Protein AF-A0A8I2YQI4-F1 (afdb_monomer)

Sequence (92 aa):
MHSKLRNELIELGPADPTCDQFSDGLPYLDAVVHETLRIHAPVREATRIADEDDVIPLSEPVRTKSGQLVENLSIAKGTVLSIPLLLSISQQ

Secondary structure (DSSP, 8-state):
-HHHHHHHHHHT-SSPPPHHHHHHS-HHHHHHHHHHHHHS-SS-EEEEE-SS-EEEEEEEEEE-TTS-EEEEEEE-TTPEEEEE-S------

Organism: NCBI:txid495285

Radius of gyration: 21.06 Å; Cα contacts (8 Å, |Δi|>4): 95; chains: 1; bounding box: 35×33×63 Å

Mean predicted aligned error: 8.35 Å

pLDDT: mean 85.73, std 12.8, range [34.94, 97.69]

Foldseek 3Di:
DVVVQVVQVCVVPDDDDDPVCCVPRRVPNVVVVVVCCQAPPVDFKDKDFAQAWDKDADPAWDQDPVRDTDGIDIDGGGDIDIGTSHPPPPPD

Structure (mmCIF, N/CA/C/O backbone):
data_AF-A0A8I2YQI4-F1
#
_entry.id   AF-A0A8I2YQI4-F1
#
loop_
_atom_site.group_PDB
_atom_site.id
_atom_site.type_symbol
_atom_site.label_atom_id
_atom_site.label_alt_id
_atom_site.label_comp_id
_atom_site.label_asym_id
_atom_site.label_entity_id
_atom_site.label_seq_id
_atom_site.pdbx_PDB_ins_code
_atom_site.Cartn_x
_atom_site.Cartn_y
_atom_site.Cartn_z
_atom_site.occupancy
_atom_site.B_iso_or_equiv
_atom_site.auth_seq_id
_atom_site.auth_comp_id
_atom_site.auth_asym_id
_atom_site.auth_atom_id
_atom_site.pdbx_PDB_model_num
ATOM 1 N N . MET A 1 1 ? 13.831 12.125 -15.628 1.00 62.34 1 MET A N 1
ATOM 2 C CA . MET A 1 1 ? 12.723 11.152 -15.765 1.00 62.34 1 MET A CA 1
ATOM 3 C C . MET A 1 1 ? 12.313 10.950 -17.219 1.00 62.34 1 MET A C 1
ATOM 5 O O . MET A 1 1 ? 12.554 9.872 -17.738 1.00 62.34 1 MET A O 1
ATOM 9 N N . HIS A 1 2 ? 11.787 11.968 -17.913 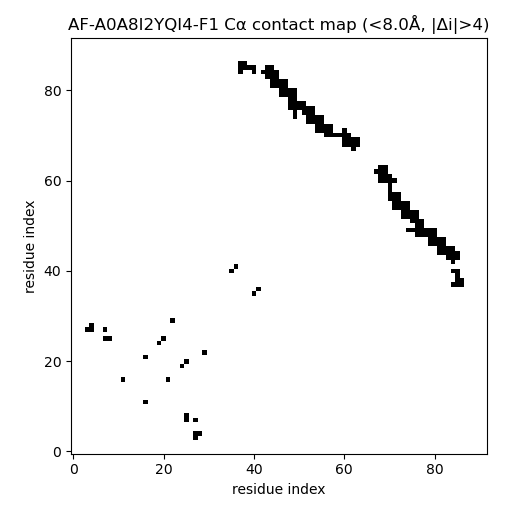1.00 74.38 2 HIS A N 1
ATOM 10 C CA . HIS A 1 2 ? 11.244 11.797 -19.274 1.00 74.38 2 HIS A CA 1
ATOM 11 C C . HIS A 1 2 ? 12.222 11.208 -20.304 1.00 74.38 2 HIS A C 1
ATOM 13 O O . HIS A 1 2 ? 11.803 10.415 -21.137 1.00 74.38 2 HIS A O 1
ATOM 19 N N . SER A 1 3 ? 13.512 11.554 -20.261 1.00 85.69 3 SER A N 1
ATOM 20 C CA . SER A 1 3 ? 14.488 11.013 -21.220 1.00 85.69 3 SER A CA 1
ATOM 21 C C . SER A 1 3 ? 14.691 9.502 -21.070 1.00 85.69 3 SER A C 1
ATOM 23 O O . SER A 1 3 ? 14.838 8.813 -22.066 1.00 85.69 3 SER A O 1
ATOM 25 N N . LYS A 1 4 ? 14.637 8.975 -19.839 1.00 87.12 4 LYS A N 1
ATOM 26 C CA . LYS A 1 4 ? 14.800 7.539 -19.578 1.00 87.12 4 LYS A CA 1
ATOM 27 C C . LYS A 1 4 ? 13.592 6.742 -20.079 1.00 87.12 4 LYS A C 1
ATOM 29 O O . LYS A 1 4 ? 13.781 5.750 -20.764 1.00 87.12 4 LYS A O 1
ATOM 34 N N . LEU A 1 5 ? 12.378 7.233 -19.809 1.00 85.44 5 LEU A N 1
ATOM 35 C CA . LEU A 1 5 ? 11.142 6.618 -20.306 1.00 85.44 5 LEU A CA 1
ATOM 36 C C . LEU A 1 5 ? 11.078 6.631 -21.835 1.00 85.44 5 LEU A C 1
ATOM 38 O O . LEU A 1 5 ? 10.711 5.643 -22.453 1.00 85.44 5 LEU A O 1
ATOM 42 N N . ARG A 1 6 ? 11.472 7.746 -22.459 1.00 86.12 6 ARG A N 1
ATOM 43 C CA . ARG A 1 6 ? 11.510 7.840 -23.923 1.00 86.12 6 ARG A CA 1
ATOM 44 C C . ARG A 1 6 ? 12.492 6.853 -24.539 1.00 86.12 6 ARG A C 1
ATOM 46 O O . ARG A 1 6 ? 12.149 6.250 -25.543 1.00 86.12 6 ARG A O 1
ATOM 53 N N . ASN A 1 7 ? 13.672 6.682 -23.948 1.00 87.69 7 ASN A N 1
ATOM 54 C CA . ASN A 1 7 ? 14.650 5.718 -24.448 1.00 87.69 7 ASN A CA 1
ATOM 55 C C . ASN A 1 7 ? 14.116 4.282 -24.358 1.00 87.69 7 ASN A C 1
ATOM 57 O O . ASN A 1 7 ? 14.182 3.565 -25.346 1.00 87.69 7 ASN A O 1
ATOM 61 N N . GLU A 1 8 ? 13.519 3.910 -23.223 1.00 86.75 8 GLU A N 1
ATOM 62 C CA . GLU A 1 8 ? 12.915 2.585 -23.025 1.00 86.75 8 GLU A CA 1
ATOM 63 C C . GLU A 1 8 ? 11.800 2.300 -24.050 1.00 86.75 8 GLU A C 1
ATOM 65 O O . GLU A 1 8 ? 11.736 1.218 -24.623 1.00 86.75 8 GLU A O 1
ATOM 70 N N . LEU A 1 9 ? 10.966 3.296 -24.370 1.00 84.94 9 LEU A N 1
ATOM 71 C CA . LEU A 1 9 ? 9.919 3.150 -25.389 1.00 84.94 9 LEU A CA 1
ATOM 72 C C . LEU A 1 9 ? 10.466 3.071 -26.823 1.00 84.94 9 LEU A C 1
ATOM 74 O O . LEU A 1 9 ? 9.858 2.426 -27.670 1.00 84.94 9 LEU A O 1
ATOM 78 N N . ILE A 1 10 ? 11.592 3.725 -27.117 1.00 86.50 10 ILE A N 1
ATOM 79 C CA . ILE A 1 10 ? 12.232 3.657 -28.441 1.00 86.50 10 ILE A CA 1
ATOM 80 C C . ILE A 1 10 ? 12.811 2.256 -28.694 1.00 86.50 10 ILE A C 1
ATOM 82 O O . ILE A 1 10 ? 12.802 1.791 -29.834 1.00 86.50 10 ILE A O 1
ATOM 86 N N . GLU A 1 11 ? 13.275 1.569 -27.647 1.00 84.06 11 GLU A N 1
ATOM 87 C CA . GLU A 1 11 ? 13.830 0.211 -27.740 1.00 84.06 11 GLU A CA 1
ATOM 88 C C . GLU A 1 11 ? 12.789 -0.854 -28.139 1.00 84.06 11 GLU A C 1
ATOM 90 O O . GLU A 1 11 ? 13.169 -1.873 -28.713 1.00 84.06 11 GLU A O 1
ATOM 95 N N . LEU A 1 12 ? 11.485 -0.601 -27.948 1.00 80.69 12 LEU A N 1
ATOM 96 C CA . LEU A 1 12 ? 10.401 -1.472 -28.446 1.00 80.69 12 LEU A CA 1
ATOM 97 C C . LEU A 1 12 ? 10.319 -1.525 -29.981 1.00 80.69 12 LEU A C 1
ATOM 99 O O . LEU A 1 12 ? 9.744 -2.460 -30.539 1.00 80.69 12 LEU A O 1
ATOM 103 N 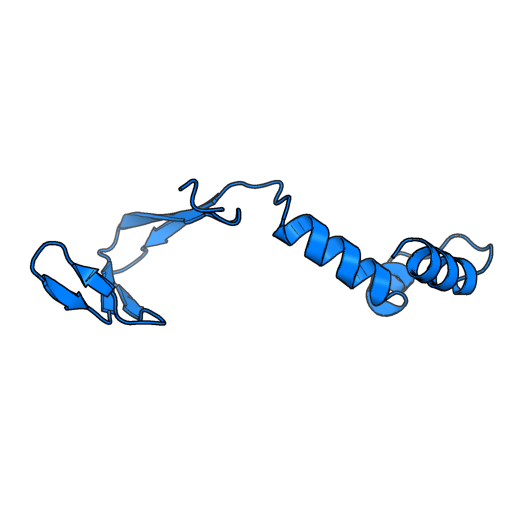N . GLY A 1 13 ? 10.902 -0.542 -30.672 1.00 78.50 13 GLY A N 1
ATOM 104 C CA . GLY A 1 13 ? 10.851 -0.430 -32.125 1.00 78.50 13 GLY A CA 1
ATOM 105 C C . GLY A 1 13 ? 9.545 0.180 -32.663 1.00 78.50 13 GLY A C 1
ATOM 106 O O . GLY A 1 13 ? 8.695 0.639 -31.906 1.00 78.50 13 GLY A O 1
ATOM 107 N N . PRO A 1 14 ? 9.394 0.247 -33.999 1.00 72.62 14 PRO A N 1
ATOM 108 C CA . PRO A 1 14 ? 8.295 0.957 -34.661 1.00 72.62 14 PRO A CA 1
ATOM 109 C C . PRO A 1 14 ? 7.015 0.124 -34.838 1.00 72.62 14 PRO A C 1
ATOM 111 O O . PRO A 1 14 ? 6.052 0.622 -35.416 1.00 72.62 14 PRO A O 1
ATOM 114 N N . ALA A 1 15 ? 7.022 -1.147 -34.435 1.00 77.94 15 ALA A N 1
ATOM 115 C CA . ALA A 1 15 ? 5.853 -2.013 -34.523 1.00 77.94 15 ALA A CA 1
ATOM 116 C C . ALA A 1 15 ? 4.898 -1.730 -33.359 1.00 77.94 15 ALA A C 1
ATOM 118 O O . ALA A 1 15 ? 5.348 -1.392 -32.266 1.00 77.94 15 ALA A O 1
ATOM 119 N N . ASP A 1 16 ? 3.596 -1.902 -33.587 1.00 79.62 16 ASP A N 1
ATOM 120 C CA . ASP A 1 16 ? 2.606 -1.743 -32.526 1.00 79.62 16 ASP A CA 1
ATOM 121 C C . ASP A 1 16 ? 2.867 -2.776 -31.415 1.00 79.62 16 ASP A C 1
ATOM 123 O O . ASP A 1 16 ? 2.836 -3.984 -31.680 1.00 79.62 16 ASP A O 1
ATOM 127 N N . PRO A 1 17 ? 3.151 -2.331 -30.179 1.00 77.94 17 PRO A N 1
ATOM 128 C CA . PRO A 1 17 ? 3.451 -3.235 -29.082 1.00 77.94 17 PRO A CA 1
ATOM 129 C C . PRO A 1 17 ? 2.216 -4.036 -28.660 1.00 77.94 17 PRO A C 1
ATOM 131 O O . PRO A 1 17 ? 1.088 -3.541 -28.615 1.00 77.94 17 PRO A O 1
ATOM 134 N N . THR A 1 18 ? 2.450 -5.296 -28.312 1.00 83.19 18 THR A N 1
ATOM 135 C CA . THR A 1 18 ? 1.439 -6.196 -27.741 1.00 83.19 18 THR A CA 1
ATOM 136 C C . THR A 1 18 ? 1.224 -5.911 -26.253 1.00 83.19 18 THR A C 1
ATOM 138 O O . THR A 1 18 ? 2.087 -5.336 -25.593 1.00 83.19 18 THR A O 1
ATOM 141 N N . CYS A 1 19 ? 0.083 -6.339 -25.700 1.00 77.50 19 CYS A N 1
ATOM 142 C CA . CYS A 1 19 ? -0.222 -6.167 -24.273 1.00 77.50 19 CYS A CA 1
ATOM 143 C C . CYS A 1 19 ? 0.878 -6.756 -23.373 1.00 77.50 19 CYS A C 1
ATOM 145 O O . CYS A 1 19 ? 1.317 -6.103 -22.431 1.00 77.50 19 CYS A O 1
ATOM 147 N N . ASP A 1 20 ? 1.381 -7.941 -23.717 1.00 78.69 20 ASP A N 1
ATOM 148 C CA . ASP A 1 20 ? 2.395 -8.648 -22.926 1.00 78.69 20 ASP A CA 1
ATOM 149 C C . ASP A 1 20 ? 3.737 -7.893 -22.900 1.00 78.69 20 ASP A C 1
ATOM 151 O O . ASP A 1 20 ? 4.431 -7.868 -21.885 1.00 78.69 20 ASP A O 1
ATOM 155 N N . GLN A 1 21 ? 4.082 -7.187 -23.984 1.00 77.25 21 GLN A N 1
ATOM 156 C CA . GLN A 1 21 ? 5.297 -6.365 -24.044 1.00 77.25 21 GLN A CA 1
ATOM 157 C C . GLN A 1 21 ? 5.242 -5.154 -23.106 1.00 77.25 21 GLN A C 1
ATOM 159 O O . GLN A 1 21 ? 6.289 -4.718 -22.627 1.00 77.25 21 GLN A O 1
ATOM 164 N N . PHE A 1 22 ? 4.050 -4.627 -22.809 1.00 74.44 22 PHE A N 1
ATOM 165 C CA . PHE A 1 22 ? 3.894 -3.572 -21.806 1.00 74.44 22 PHE A CA 1
ATOM 166 C C . PHE A 1 22 ? 4.036 -4.095 -20.378 1.00 74.44 22 PHE A C 1
ATOM 168 O O . PHE A 1 22 ? 4.532 -3.363 -19.524 1.00 74.44 22 PHE A O 1
ATOM 175 N N . SER A 1 23 ? 3.608 -5.334 -20.123 1.00 69.94 23 SER A N 1
ATOM 176 C CA . SER A 1 23 ? 3.662 -5.948 -18.794 1.00 69.94 23 SER A CA 1
ATOM 177 C C . SER A 1 23 ? 5.065 -6.426 -18.413 1.00 69.94 23 SER A C 1
ATOM 179 O O . SER A 1 23 ? 5.487 -6.183 -17.286 1.00 69.94 23 SER A O 1
ATOM 181 N N . ASP A 1 24 ? 5.810 -7.033 -19.343 1.00 71.12 24 ASP A N 1
ATOM 182 C CA . ASP A 1 24 ? 7.099 -7.674 -19.026 1.00 71.12 24 ASP A CA 1
ATOM 183 C C . ASP A 1 24 ? 8.330 -6.935 -19.590 1.00 71.12 24 ASP A C 1
ATOM 185 O O . ASP A 1 24 ? 9.459 -7.185 -19.163 1.00 71.12 24 ASP A O 1
ATOM 189 N N . GLY A 1 25 ? 8.147 -6.027 -20.557 1.00 75.94 25 GLY A N 1
ATOM 190 C CA . GLY A 1 25 ? 9.248 -5.422 -21.318 1.00 75.94 25 GLY A CA 1
ATOM 191 C C . GLY A 1 25 ? 9.724 -4.044 -20.849 1.00 75.94 25 GLY A C 1
ATOM 192 O O . GLY A 1 25 ? 10.760 -3.586 -21.325 1.00 75.94 25 GLY A O 1
ATOM 193 N N . LEU A 1 26 ? 8.987 -3.365 -19.958 1.00 86.50 26 LEU A N 1
ATOM 194 C CA . LEU A 1 26 ? 9.164 -1.926 -19.685 1.00 86.50 26 LEU A CA 1
ATOM 195 C C . LEU A 1 26 ? 9.166 -1.605 -18.179 1.00 86.50 26 LEU A C 1
ATOM 197 O O . LEU A 1 26 ? 8.223 -0.997 -17.661 1.00 86.50 26 LEU A O 1
ATOM 201 N N . PRO A 1 27 ? 10.220 -1.999 -17.444 1.00 87.94 27 PRO A N 1
ATOM 202 C CA . PRO A 1 27 ? 10.271 -1.845 -15.991 1.00 87.94 27 PRO A CA 1
ATOM 203 C C . PRO A 1 27 ? 10.219 -0.384 -15.52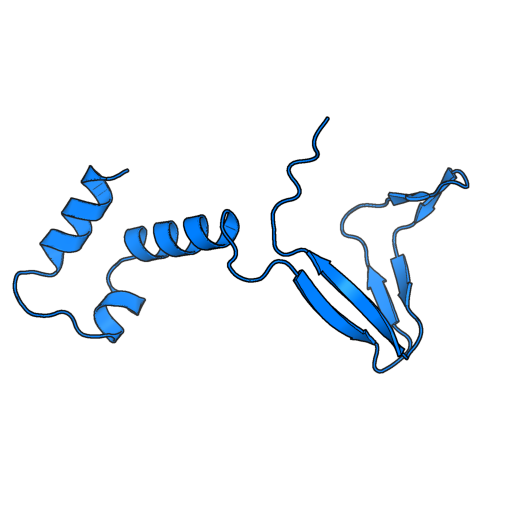3 1.00 87.94 27 PRO A C 1
ATOM 205 O O . PRO A 1 27 ? 9.741 -0.103 -14.422 1.00 87.94 27 PRO A O 1
ATOM 208 N N . TYR A 1 28 ? 10.724 0.571 -16.311 1.00 89.19 28 TYR A N 1
ATOM 209 C CA . TYR A 1 28 ? 10.668 1.981 -15.934 1.00 89.19 28 TYR A CA 1
ATOM 210 C C . TYR A 1 28 ? 9.284 2.588 -16.183 1.00 89.19 28 TYR A C 1
ATOM 212 O O . TYR A 1 28 ? 8.830 3.382 -15.356 1.00 89.19 28 TYR A O 1
ATOM 220 N N . LEU A 1 29 ? 8.590 2.197 -17.256 1.00 88.81 29 LEU A N 1
ATOM 221 C CA . LEU A 1 29 ? 7.175 2.521 -17.447 1.00 88.81 29 LEU A CA 1
ATOM 222 C C . LEU A 1 29 ? 6.313 1.970 -16.303 1.00 88.81 29 LEU A C 1
ATOM 224 O O . LEU A 1 29 ? 5.536 2.739 -15.736 1.00 88.81 29 LEU A O 1
ATOM 228 N N . ASP A 1 30 ? 6.485 0.699 -15.927 1.00 89.12 30 ASP A N 1
ATOM 229 C CA . ASP A 1 30 ? 5.749 0.084 -14.812 1.00 89.12 30 ASP A CA 1
ATOM 230 C C . ASP A 1 30 ? 5.961 0.862 -13.505 1.00 89.12 30 ASP A C 1
ATOM 232 O O . ASP A 1 30 ? 5.006 1.291 -12.854 1.00 89.12 30 ASP A O 1
ATOM 236 N N . ALA A 1 31 ? 7.220 1.180 -13.184 1.00 90.25 31 ALA A N 1
ATOM 237 C CA . ALA A 1 31 ? 7.548 1.981 -12.010 1.00 90.25 31 ALA A CA 1
ATOM 238 C C . ALA A 1 31 ? 6.895 3.377 -12.041 1.00 90.25 31 ALA A C 1
ATOM 240 O O . ALA A 1 31 ? 6.427 3.857 -11.008 1.00 90.25 31 ALA A O 1
ATOM 241 N N . VAL A 1 32 ? 6.836 4.038 -13.205 1.00 90.81 32 VAL A N 1
ATOM 242 C CA . VAL A 1 32 ? 6.164 5.343 -13.356 1.00 90.81 32 VAL A CA 1
ATOM 243 C C . VAL A 1 32 ? 4.652 5.215 -13.166 1.00 90.81 32 VAL A C 1
ATOM 245 O O . VAL A 1 32 ? 4.053 6.069 -12.507 1.00 90.81 32 VAL A O 1
ATOM 248 N N . VAL A 1 33 ? 4.027 4.168 -13.708 1.00 90.50 33 VAL A N 1
ATOM 249 C CA . VAL A 1 33 ? 2.589 3.908 -13.543 1.00 90.50 33 VAL A CA 1
ATOM 250 C C . VAL A 1 33 ? 2.265 3.640 -12.075 1.00 90.50 33 VAL A C 1
ATOM 252 O O . VAL A 1 33 ? 1.392 4.307 -11.517 1.00 90.50 33 VAL A O 1
ATOM 255 N N . HIS A 1 34 ? 3.001 2.742 -11.420 1.00 90.44 34 HIS A N 1
ATOM 256 C CA . HIS A 1 34 ? 2.810 2.425 -10.004 1.00 90.44 34 HIS A CA 1
ATOM 257 C C . HIS A 1 34 ? 3.039 3.634 -9.097 1.00 90.44 34 HIS A C 1
ATOM 259 O O . HIS A 1 34 ? 2.230 3.893 -8.206 1.00 90.44 34 HIS A O 1
ATOM 265 N N . GLU A 1 35 ? 4.072 4.433 -9.358 1.00 91.56 35 GLU A N 1
ATOM 266 C CA . GLU A 1 35 ? 4.320 5.658 -8.596 1.00 91.56 35 GLU A CA 1
AT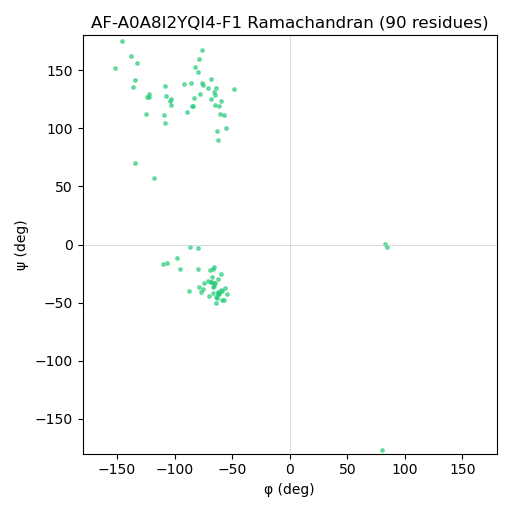OM 267 C C . GLU A 1 35 ? 3.220 6.705 -8.820 1.00 91.56 35 GLU A C 1
ATOM 269 O O . GLU A 1 35 ? 2.792 7.383 -7.882 1.00 91.56 35 GLU A O 1
ATOM 274 N N . THR A 1 36 ? 2.695 6.796 -10.045 1.00 91.19 36 THR A N 1
ATOM 275 C CA . THR A 1 36 ? 1.561 7.673 -10.353 1.00 91.19 36 THR A CA 1
ATOM 276 C C . THR A 1 36 ? 0.315 7.236 -9.594 1.00 91.19 36 THR A C 1
ATOM 278 O O . THR A 1 36 ? -0.330 8.086 -8.987 1.00 91.19 36 THR A O 1
ATOM 281 N N . LEU A 1 37 ? -0.003 5.938 -9.569 1.00 90.81 37 LEU A N 1
ATOM 282 C CA . LEU A 1 37 ? -1.158 5.397 -8.842 1.00 90.81 37 LEU A CA 1
ATOM 283 C C . LEU A 1 37 ? -1.000 5.492 -7.320 1.00 90.81 37 LEU A C 1
ATOM 285 O O . LEU A 1 37 ? -1.991 5.705 -6.625 1.00 90.81 37 LEU A O 1
ATOM 289 N N . ARG A 1 38 ? 0.229 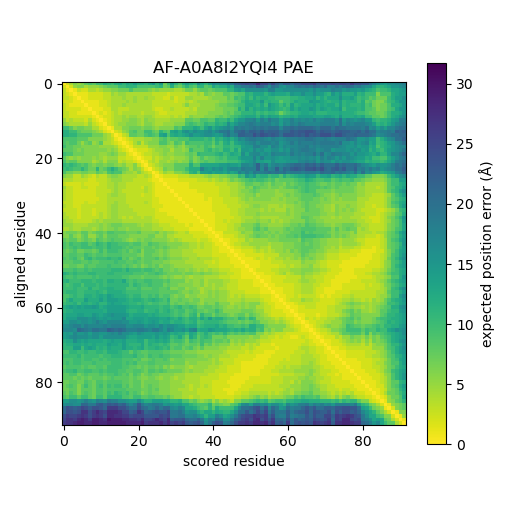5.395 -6.797 1.00 88.75 38 ARG A N 1
ATOM 290 C CA . ARG A 1 38 ? 0.528 5.588 -5.369 1.00 88.75 38 ARG A CA 1
ATOM 291 C C . ARG A 1 38 ? 0.191 7.007 -4.903 1.00 88.75 38 ARG A C 1
ATOM 293 O O . ARG A 1 38 ? -0.320 7.186 -3.801 1.00 88.75 38 ARG A O 1
ATOM 300 N N . ILE A 1 39 ? 0.491 8.016 -5.725 1.00 88.62 39 ILE A N 1
ATOM 301 C CA . ILE A 1 39 ? 0.252 9.434 -5.396 1.00 88.62 39 ILE A CA 1
ATOM 302 C C . ILE A 1 39 ? -1.166 9.871 -5.794 1.00 88.62 39 ILE A C 1
ATOM 304 O O . ILE A 1 39 ? -1.820 10.604 -5.056 1.00 88.62 39 ILE A O 1
ATOM 308 N N . HIS A 1 40 ? -1.651 9.411 -6.946 1.00 88.88 40 HIS A N 1
ATOM 309 C CA . HIS A 1 40 ? -2.922 9.801 -7.554 1.00 88.88 40 HIS A CA 1
ATOM 310 C C . HIS A 1 40 ? -3.853 8.594 -7.675 1.00 88.88 40 HIS A C 1
ATOM 312 O O . HIS A 1 40 ? -4.302 8.237 -8.766 1.00 88.88 40 HIS A O 1
ATOM 318 N N . ALA A 1 41 ? -4.139 7.953 -6.542 1.00 87.50 41 ALA A N 1
ATOM 319 C CA . ALA A 1 41 ? -5.066 6.834 -6.503 1.00 87.50 41 ALA A CA 1
ATOM 320 C C . ALA A 1 41 ? -6.458 7.288 -7.000 1.00 87.50 41 ALA A C 1
ATOM 322 O O . ALA A 1 41 ? -7.031 8.225 -6.435 1.00 87.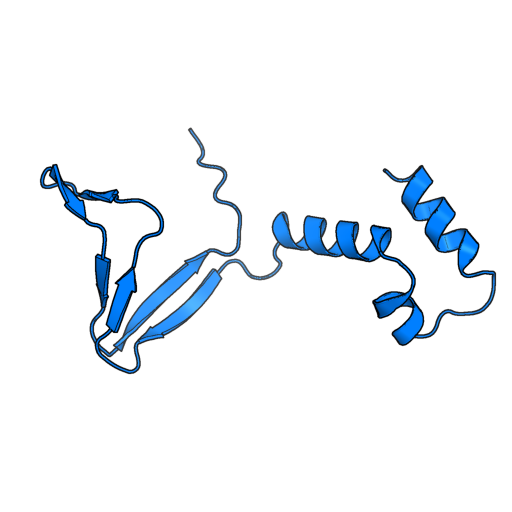50 41 ALA A O 1
ATOM 323 N N . PRO A 1 42 ? -7.039 6.642 -8.031 1.00 89.50 42 PRO A N 1
ATOM 324 C CA . PRO A 1 42 ? -8.362 7.012 -8.543 1.00 89.50 42 PRO A CA 1
ATOM 325 C C . PRO A 1 42 ? -9.486 6.674 -7.551 1.00 89.50 42 PRO A C 1
ATOM 327 O O . PRO A 1 42 ? -10.563 7.266 -7.599 1.00 89.50 42 PRO A O 1
ATOM 330 N N . VAL A 1 43 ? -9.229 5.736 -6.635 1.00 90.44 43 VAL A N 1
ATOM 331 C CA . VAL A 1 43 ? -10.125 5.356 -5.541 1.00 90.44 43 VAL A CA 1
ATOM 332 C C . VAL A 1 43 ? -9.552 5.894 -4.234 1.00 90.44 43 VAL A C 1
ATOM 334 O O . VAL A 1 43 ? -8.391 5.654 -3.913 1.00 90.44 43 VAL A O 1
ATOM 337 N N . ARG A 1 44 ? -10.372 6.627 -3.476 1.00 86.69 44 ARG A N 1
ATOM 338 C CA . ARG A 1 44 ? -9.927 7.335 -2.264 1.00 86.69 44 ARG A CA 1
ATOM 339 C C . ARG A 1 44 ? -9.709 6.407 -1.072 1.00 86.69 44 ARG A C 1
ATOM 341 O O . ARG A 1 44 ? -8.779 6.612 -0.296 1.00 86.69 44 ARG A O 1
ATOM 348 N N . GLU A 1 45 ? -10.568 5.409 -0.927 1.00 91.00 45 GLU A N 1
ATOM 349 C CA . GLU A 1 45 ? -10.567 4.481 0.197 1.00 91.00 45 GLU A CA 1
ATOM 350 C C . GLU A 1 45 ? -11.132 3.123 -0.219 1.00 91.00 45 GLU A C 1
ATOM 352 O O . GLU A 1 45 ? -11.954 3.024 -1.131 1.00 91.00 45 GLU A O 1
ATOM 357 N N . ALA A 1 46 ? -10.684 2.073 0.460 1.00 92.88 46 ALA A N 1
ATOM 358 C CA . ALA A 1 46 ? -11.253 0.743 0.372 1.00 92.88 46 ALA A CA 1
ATOM 359 C C . ALA A 1 46 ? -12.085 0.469 1.629 1.00 92.88 46 ALA A C 1
ATOM 361 O O . ALA A 1 46 ? -11.574 0.520 2.746 1.00 92.88 46 ALA A O 1
ATOM 362 N N . THR A 1 47 ? -13.360 0.135 1.445 1.00 95.31 47 THR A N 1
ATOM 363 C CA . THR A 1 47 ? -14.245 -0.258 2.546 1.00 95.31 47 THR A CA 1
ATOM 364 C C . THR A 1 47 ? -14.214 -1.773 2.744 1.00 95.31 47 THR A C 1
ATOM 366 O O . THR A 1 47 ? -14.216 -2.545 1.776 1.00 95.31 47 THR A O 1
ATOM 369 N N . ARG A 1 48 ? -14.182 -2.213 4.002 1.00 94.50 48 ARG A N 1
ATOM 370 C CA . ARG A 1 48 ? -14.317 -3.616 4.419 1.00 94.50 48 ARG A CA 1
ATOM 371 C C . ARG A 1 48 ? -15.319 -3.721 5.565 1.00 94.50 48 ARG A C 1
ATOM 373 O O . ARG A 1 48 ? -15.541 -2.750 6.279 1.00 94.50 48 ARG A O 1
ATOM 380 N N . ILE A 1 49 ? -15.914 -4.898 5.731 1.00 96.75 49 ILE A N 1
ATOM 381 C CA . ILE A 1 49 ? -16.763 -5.238 6.876 1.00 96.75 49 ILE A CA 1
ATOM 382 C C . ILE A 1 49 ? -16.161 -6.490 7.506 1.00 96.75 49 ILE A C 1
ATOM 384 O O . ILE A 1 49 ? -15.910 -7.456 6.787 1.00 96.75 49 ILE A O 1
ATOM 388 N N . ALA A 1 50 ? -15.893 -6.457 8.811 1.00 97.12 50 ALA A N 1
ATOM 389 C CA . ALA A 1 50 ? -15.363 -7.609 9.535 1.00 97.12 50 ALA A CA 1
ATOM 390 C C . ALA A 1 50 ? -16.397 -8.745 9.541 1.00 97.12 50 ALA A C 1
ATOM 392 O O . ALA A 1 50 ? -17.515 -8.556 10.022 1.00 97.12 50 ALA A O 1
ATOM 393 N N . ASP A 1 51 ? -16.057 -9.908 8.987 1.00 97.31 51 ASP A N 1
ATOM 394 C CA . ASP A 1 51 ? -16.989 -11.044 8.933 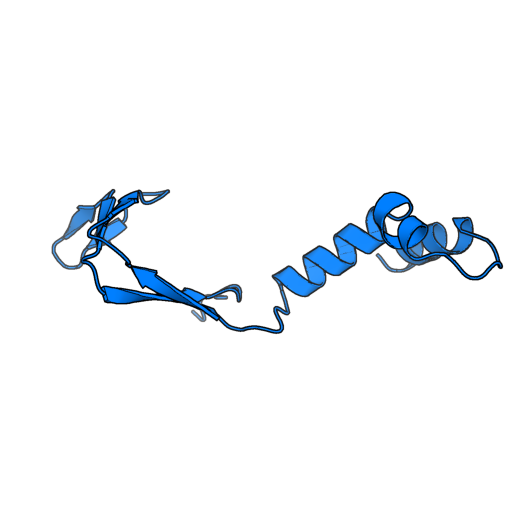1.00 97.31 51 ASP A CA 1
ATOM 395 C C . ASP A 1 51 ? -17.067 -11.803 10.270 1.00 97.31 51 ASP A C 1
ATOM 397 O O . ASP A 1 51 ? -18.074 -12.439 10.586 1.00 97.31 51 ASP A O 1
ATOM 401 N N . GLU A 1 52 ? -16.048 -11.658 11.112 1.00 97.25 52 GLU A N 1
ATOM 402 C CA . GLU A 1 52 ? -15.971 -12.193 12.469 1.00 97.25 52 GLU A CA 1
ATOM 403 C C . GLU A 1 52 ? -15.196 -11.241 13.391 1.00 97.25 52 GLU A C 1
ATOM 405 O O . GLU A 1 52 ? -14.709 -10.199 12.946 1.00 97.25 52 GLU A O 1
ATOM 410 N N . ASP A 1 53 ? -15.147 -11.567 14.683 1.00 97.31 53 ASP A N 1
ATOM 411 C CA . ASP A 1 53 ? -14.318 -10.838 15.640 1.00 97.31 53 ASP A CA 1
ATOM 412 C C . ASP A 1 53 ?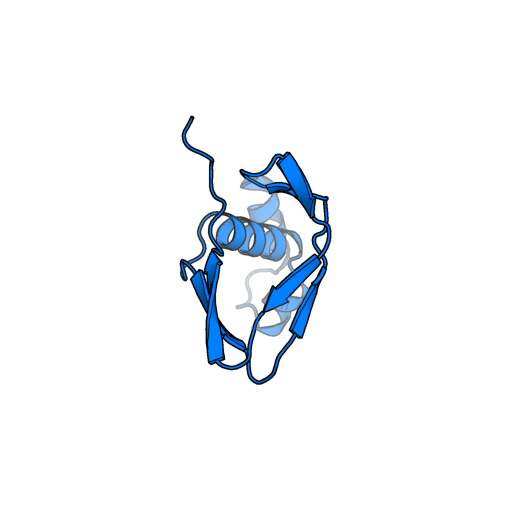 -12.838 -11.112 15.329 1.00 97.31 53 ASP A C 1
ATOM 414 O O . ASP A 1 53 ? -12.422 -12.267 15.277 1.00 97.31 53 ASP A O 1
ATOM 418 N N . ASP A 1 54 ? -12.044 -10.059 15.138 1.00 96.38 54 ASP A N 1
ATOM 419 C CA . ASP A 1 54 ? -10.648 -10.156 14.701 1.00 96.38 54 ASP A CA 1
ATOM 420 C C . ASP A 1 54 ? -9.741 -9.187 15.478 1.00 96.38 54 ASP A C 1
ATOM 422 O O . ASP A 1 54 ? -10.197 -8.232 16.117 1.00 96.38 54 ASP A O 1
ATOM 426 N N . VAL A 1 55 ? -8.433 -9.431 15.444 1.00 95.81 55 VAL A N 1
ATOM 427 C CA . VAL A 1 55 ? -7.412 -8.596 16.077 1.00 95.81 55 VAL A CA 1
ATOM 428 C C . VAL A 1 55 ? -6.380 -8.184 15.036 1.00 95.81 55 VAL A C 1
ATOM 430 O O . VAL A 1 55 ? -5.590 -8.997 14.565 1.00 95.81 55 VAL A O 1
ATOM 433 N N . ILE A 1 56 ? -6.344 -6.889 14.726 1.00 93.25 56 ILE A N 1
ATOM 434 C CA . ILE A 1 56 ? -5.390 -6.315 13.777 1.00 93.25 56 ILE A CA 1
ATOM 435 C C . ILE A 1 56 ? -4.121 -5.901 14.539 1.00 93.25 56 ILE A C 1
ATOM 437 O O . ILE A 1 56 ? -4.190 -4.975 15.358 1.00 93.25 56 ILE A O 1
ATOM 441 N N . PRO A 1 57 ? -2.960 -6.534 14.286 1.00 95.19 57 PRO A N 1
ATOM 442 C CA . PRO A 1 57 ? -1.698 -6.095 14.866 1.00 95.19 57 PRO A CA 1
ATOM 443 C C . PRO A 1 57 ? -1.256 -4.777 14.221 1.00 95.19 57 PRO A C 1
ATOM 445 O O . PRO A 1 57 ? -1.299 -4.611 13.000 1.00 95.19 57 PRO A O 1
ATOM 448 N N . LEU A 1 58 ? -0.820 -3.830 15.045 1.00 92.94 58 LEU A N 1
ATOM 449 C CA . LEU A 1 58 ? -0.270 -2.559 14.588 1.00 92.94 58 LEU A CA 1
ATOM 450 C C . LEU A 1 58 ? 1.224 -2.728 14.293 1.00 92.94 58 LEU A C 1
ATOM 452 O O . LEU A 1 58 ? 1.944 -3.371 15.053 1.00 92.94 58 LEU A O 1
ATOM 456 N N . SER A 1 59 ? 1.706 -2.130 13.200 1.00 92.38 59 SER A N 1
ATOM 457 C CA . SER A 1 59 ? 3.133 -2.172 12.846 1.00 92.38 59 SER A CA 1
ATOM 458 C C . SER A 1 59 ? 4.010 -1.451 13.869 1.00 92.38 59 SER A C 1
ATOM 460 O O . SER A 1 59 ? 5.149 -1.844 14.098 1.00 92.38 59 SER A O 1
ATOM 462 N N . GLU A 1 60 ? 3.469 -0.394 14.476 1.00 92.19 60 GLU A N 1
ATOM 463 C CA . GLU A 1 60 ? 4.090 0.358 15.557 1.00 92.19 60 GLU A CA 1
ATOM 464 C C . GLU A 1 60 ? 3.056 0.600 16.667 1.00 92.19 60 GLU A C 1
ATOM 466 O O . GLU A 1 60 ? 1.888 0.871 16.361 1.00 92.19 60 GLU A O 1
ATOM 471 N N . PRO A 1 61 ? 3.447 0.528 17.952 1.00 92.06 61 PRO A N 1
ATOM 472 C CA . PRO A 1 61 ? 2.522 0.767 19.050 1.00 92.06 61 PRO A CA 1
ATOM 473 C C . PRO A 1 61 ? 1.997 2.209 19.053 1.00 92.06 61 PRO A C 1
ATOM 475 O O . PRO A 1 61 ? 2.766 3.168 18.962 1.00 92.06 61 PRO A O 1
ATOM 478 N N . VAL A 1 62 ? 0.688 2.386 19.241 1.00 91.31 62 VAL A N 1
ATOM 479 C CA . VAL A 1 62 ? 0.047 3.711 19.261 1.00 91.31 62 VAL A CA 1
ATOM 480 C C . VAL A 1 62 ? -0.374 4.076 20.681 1.00 91.31 62 VAL A C 1
ATOM 482 O O . VAL A 1 62 ? -0.935 3.266 21.421 1.00 91.31 62 VAL A O 1
ATOM 485 N N . ARG A 1 63 ? -0.119 5.329 21.080 1.00 92.38 63 ARG A N 1
ATOM 486 C CA . ARG A 1 63 ? -0.564 5.860 22.373 1.00 92.38 63 ARG A CA 1
ATOM 487 C C . ARG A 1 63 ? -1.998 6.370 22.267 1.00 92.38 63 ARG A C 1
ATOM 489 O O . ARG A 1 63 ? -2.304 7.296 21.520 1.00 92.38 63 ARG A O 1
ATOM 496 N N . THR A 1 64 ? -2.875 5.774 23.059 1.00 88.50 64 THR A N 1
ATOM 497 C CA . THR A 1 64 ? -4.287 6.158 23.150 1.00 88.50 64 THR A CA 1
ATOM 498 C C . THR A 1 64 ? -4.480 7.440 23.966 1.00 88.50 64 THR A C 1
ATOM 500 O O . THR A 1 64 ? -3.589 7.878 24.699 1.00 88.50 64 THR A O 1
ATOM 503 N N . LYS A 1 65 ? -5.685 8.029 23.908 1.00 89.62 65 LYS A N 1
ATOM 504 C CA . LYS A 1 65 ? -6.057 9.204 24.723 1.00 89.62 65 LYS A CA 1
ATOM 505 C C . LYS A 1 65 ? -5.960 8.951 26.234 1.00 89.62 65 LYS A C 1
ATOM 507 O O . LYS A 1 65 ? -5.754 9.895 26.986 1.00 89.62 65 LYS A O 1
ATOM 512 N N . SER A 1 66 ? -6.085 7.699 26.677 1.00 89.12 66 SER A N 1
ATOM 513 C CA . SER A 1 66 ? -5.899 7.301 28.080 1.00 89.12 66 SER A CA 1
ATOM 514 C C . SER A 1 66 ? -4.423 7.147 28.472 1.00 89.12 66 SER A C 1
ATOM 516 O O . SER A 1 66 ? -4.120 6.864 29.628 1.00 89.12 66 SER A O 1
ATOM 518 N N . GLY A 1 67 ? -3.491 7.326 27.529 1.00 89.81 67 GLY A N 1
ATOM 519 C CA . GLY A 1 67 ? -2.054 7.186 27.745 1.00 89.81 67 GLY A CA 1
ATOM 520 C C . GLY A 1 67 ? -1.540 5.746 27.679 1.00 89.81 67 GLY A C 1
ATOM 521 O O . GLY A 1 67 ? -0.336 5.543 27.832 1.00 89.81 67 GLY A O 1
ATOM 522 N N . GLN A 1 68 ? -2.410 4.765 27.426 1.00 90.75 68 GLN A N 1
ATOM 523 C CA . GLN A 1 68 ? -2.005 3.374 27.236 1.00 90.75 68 GLN A CA 1
ATOM 524 C C . GLN A 1 68 ? -1.393 3.170 25.853 1.00 90.75 68 GLN A C 1
ATOM 526 O O . GLN A 1 68 ? -1.894 3.707 24.859 1.00 90.75 68 GLN A O 1
ATOM 531 N N . LEU A 1 69 ? -0.315 2.390 25.815 1.00 92.38 69 LEU A N 1
ATOM 532 C CA . LEU A 1 69 ? 0.311 1.925 24.588 1.00 92.38 69 LEU A CA 1
ATOM 533 C C . LEU A 1 69 ? -0.444 0.687 24.099 1.00 92.38 69 LEU A C 1
ATOM 535 O O . LEU A 1 69 ? -0.637 -0.251 24.871 1.00 92.38 69 LEU A O 1
ATOM 539 N N . VAL A 1 70 ? -0.890 0.706 22.849 1.00 93.62 70 VAL A N 1
ATOM 540 C CA . VAL A 1 70 ? -1.661 -0.384 22.249 1.00 93.62 70 VAL A CA 1
ATOM 541 C C . VAL A 1 70 ? -0.924 -0.888 21.018 1.00 93.62 70 VAL A C 1
ATOM 543 O O . VAL A 1 70 ? -0.540 -0.100 20.159 1.00 93.62 70 VAL A O 1
ATOM 546 N N . GLU A 1 71 ? -0.739 -2.203 20.952 1.00 95.62 71 GLU A N 1
ATOM 547 C CA . GLU A 1 71 ? -0.071 -2.904 19.844 1.00 95.62 71 GLU A CA 1
ATOM 548 C C . GLU A 1 71 ? -1.063 -3.671 18.965 1.00 95.62 71 GLU A C 1
ATOM 550 O O . GLU A 1 71 ? -0.737 -4.059 17.851 1.00 95.62 71 GLU A O 1
ATOM 555 N N . ASN A 1 72 ? -2.283 -3.887 19.459 1.00 94.56 72 ASN A N 1
ATOM 556 C CA . ASN A 1 72 ? -3.299 -4.704 18.813 1.00 94.56 72 ASN A CA 1
ATOM 557 C C . ASN A 1 72 ? -4.652 -3.997 18.870 1.00 94.56 72 ASN A C 1
ATOM 559 O O . ASN A 1 72 ? -5.044 -3.489 19.922 1.00 94.56 72 ASN A O 1
ATOM 563 N N . LEU A 1 73 ? -5.379 -3.997 17.756 1.00 91.94 73 LEU A N 1
ATOM 564 C CA . LEU A 1 73 ? -6.714 -3.422 17.651 1.00 91.94 73 LEU A CA 1
ATOM 565 C C . LEU A 1 73 ? -7.753 -4.536 17.513 1.00 91.94 73 LEU A C 1
ATOM 567 O O . LEU A 1 73 ? -7.815 -5.202 16.485 1.00 91.94 73 LEU A O 1
ATOM 571 N N . SER A 1 74 ? -8.585 -4.721 18.537 1.00 94.88 74 SER A N 1
ATOM 572 C CA . SER A 1 74 ? -9.713 -5.655 18.477 1.00 94.88 74 SER A CA 1
ATOM 573 C C . SER A 1 74 ? -10.881 -5.048 17.701 1.00 94.88 74 SER A C 1
ATOM 575 O O . SER A 1 74 ? -11.318 -3.933 17.997 1.00 94.88 74 SER A O 1
ATOM 577 N N . ILE A 1 75 ? -11.400 -5.798 16.735 1.00 95.69 75 ILE A N 1
ATOM 578 C CA . ILE A 1 75 ? -12.490 -5.423 15.839 1.00 95.69 75 ILE A CA 1
ATOM 579 C C . ILE A 1 75 ? -13.612 -6.448 15.995 1.00 95.69 75 ILE A C 1
ATOM 581 O O . ILE A 1 75 ? -13.377 -7.641 15.859 1.00 95.69 75 ILE A O 1
ATOM 585 N N . ALA A 1 76 ? -14.834 -5.996 16.268 1.00 97.69 76 ALA A N 1
ATOM 586 C CA . ALA A 1 76 ? -15.985 -6.893 16.348 1.00 97.69 76 ALA A CA 1
ATOM 587 C C . ALA A 1 76 ? -16.558 -7.207 14.955 1.00 97.69 76 ALA A C 1
ATOM 589 O O . ALA A 1 76 ? -16.509 -6.358 14.052 1.00 97.69 76 ALA A O 1
ATOM 590 N N . LYS A 1 77 ? -17.195 -8.370 14.806 1.00 97.00 77 LYS A N 1
ATOM 591 C CA . LYS A 1 77 ? -17.994 -8.741 13.634 1.00 97.00 77 LYS A CA 1
ATOM 592 C C . LYS A 1 77 ? -18.963 -7.619 13.255 1.00 97.00 77 LYS A C 1
ATOM 594 O O . LYS A 1 77 ? -19.675 -7.065 14.092 1.00 97.00 77 LYS A O 1
ATOM 599 N N . GLY A 1 78 ? -19.020 -7.308 11.966 1.00 97.06 78 GLY A N 1
ATOM 600 C CA . GLY A 1 78 ? -19.864 -6.262 11.396 1.00 97.06 78 GLY A CA 1
ATOM 601 C C . GLY A 1 78 ? -19.257 -4.860 11.453 1.00 97.06 78 GLY A C 1
ATOM 602 O O . GLY A 1 78 ? -19.864 -3.928 10.926 1.00 97.06 78 GLY A O 1
ATOM 603 N N . THR A 1 79 ? -18.069 -4.681 12.041 1.00 97.31 79 THR A N 1
ATOM 604 C CA . THR A 1 79 ? -17.394 -3.377 12.036 1.00 97.31 79 THR A CA 1
ATOM 605 C C . THR A 1 79 ? -17.022 -2.977 10.610 1.00 97.31 79 THR A C 1
ATOM 607 O O . THR A 1 79 ? -16.368 -3.736 9.893 1.00 97.31 79 THR A O 1
ATOM 610 N N . VAL A 1 80 ? -17.410 -1.763 10.212 1.00 96.31 80 VAL A N 1
ATOM 611 C CA . VAL A 1 80 ? -17.022 -1.166 8.930 1.00 96.31 80 VAL A CA 1
ATOM 612 C C . VAL A 1 80 ? -15.649 -0.516 9.074 1.00 96.31 80 VAL A C 1
ATOM 614 O O . VAL A 1 80 ? -15.470 0.411 9.862 1.00 96.31 80 VAL A O 1
ATOM 617 N N . LEU A 1 81 ? -14.689 -0.988 8.289 1.00 94.06 81 LEU A N 1
ATOM 618 C CA . LEU A 1 81 ? -13.340 -0.444 8.205 1.00 94.06 81 LEU A CA 1
ATOM 619 C C . LEU A 1 81 ? -13.223 0.385 6.926 1.00 94.06 81 LEU A C 1
ATOM 621 O O . LEU A 1 81 ? -13.476 -0.127 5.833 1.00 94.06 81 LEU A O 1
ATOM 625 N N . SER A 1 82 ? -12.820 1.649 7.058 1.00 93.56 82 SER A N 1
ATOM 626 C CA . SER A 1 82 ? -12.402 2.465 5.917 1.00 93.56 82 SER A CA 1
ATOM 627 C C . SER A 1 82 ? -10.882 2.573 5.891 1.00 93.56 82 SER A C 1
ATOM 629 O O . SER A 1 82 ? -10.273 3.050 6.850 1.00 93.56 82 SER A O 1
ATOM 631 N N . ILE A 1 83 ? -10.275 2.104 4.802 1.00 91.75 83 ILE A N 1
ATOM 632 C CA . ILE A 1 83 ? -8.828 2.099 4.599 1.00 91.75 83 ILE A CA 1
ATOM 633 C C . ILE A 1 83 ? -8.505 3.150 3.532 1.00 91.75 83 ILE A C 1
ATOM 635 O O . ILE A 1 83 ? -8.766 2.904 2.350 1.00 91.75 83 ILE A O 1
ATOM 639 N N . PRO A 1 84 ? -7.958 4.319 3.901 1.00 90.12 84 PRO A N 1
ATOM 640 C CA . PRO A 1 84 ? -7.575 5.327 2.923 1.00 90.12 84 PRO A CA 1
ATOM 641 C C . PRO A 1 84 ? -6.425 4.806 2.055 1.00 90.12 84 PRO A C 1
ATOM 643 O O . PRO A 1 84 ? -5.432 4.289 2.564 1.00 90.12 84 PRO A O 1
ATOM 646 N N . LEU A 1 85 ? -6.565 4.950 0.738 1.00 87.19 85 LEU A N 1
ATOM 647 C CA . LEU A 1 85 ? -5.524 4.593 -0.235 1.00 87.19 85 LEU A CA 1
ATOM 648 C C . LEU A 1 85 ? -4.667 5.798 -0.622 1.00 87.19 85 LEU A C 1
ATOM 650 O O . LEU A 1 85 ? -3.548 5.641 -1.103 1.00 87.19 85 LEU A O 1
ATOM 654 N N . LEU A 1 86 ? -5.189 7.007 -0.411 1.00 81.56 86 LEU A N 1
ATOM 655 C CA . LEU A 1 86 ? -4.437 8.227 -0.638 1.00 81.56 86 LEU A CA 1
ATOM 656 C C . LEU A 1 86 ? -3.428 8.429 0.493 1.00 81.56 86 LEU A C 1
ATOM 658 O O . LEU A 1 86 ? -3.766 8.297 1.671 1.00 81.56 86 LEU A O 1
ATOM 662 N N . LEU A 1 87 ? -2.209 8.833 0.139 1.00 66.25 87 LEU A N 1
ATOM 663 C CA . LEU A 1 87 ? -1.264 9.363 1.114 1.00 66.25 87 LEU A CA 1
ATOM 664 C C . LEU A 1 87 ? -1.908 10.558 1.817 1.00 66.25 87 LEU A C 1
ATOM 666 O O . LEU A 1 87 ? -2.110 11.618 1.223 1.00 66.25 87 LEU A O 1
ATOM 670 N N . SER A 1 88 ? -2.214 10.379 3.099 1.00 52.66 88 SER A N 1
ATOM 671 C CA . SER A 1 88 ? -2.443 11.482 4.017 1.00 52.66 88 SER A CA 1
ATOM 672 C C . SER A 1 88 ? -1.137 12.266 4.103 1.00 52.66 88 SER A C 1
ATOM 674 O O . SER A 1 88 ? -0.281 11.979 4.939 1.00 52.66 88 SER A O 1
ATOM 676 N N . ILE A 1 89 ? -0.964 13.256 3.227 1.00 47.34 89 ILE A N 1
ATOM 677 C CA . ILE A 1 89 ? -0.104 14.390 3.542 1.00 47.34 89 ILE A CA 1
ATOM 678 C C . ILE A 1 89 ? -0.805 15.029 4.733 1.00 47.34 89 ILE A C 1
ATOM 680 O O . ILE A 1 89 ? -1.826 15.696 4.566 1.00 47.34 89 ILE A O 1
ATOM 684 N N . SER A 1 90 ? -0.340 14.712 5.938 1.00 42.50 90 SER A N 1
ATOM 685 C CA . SER A 1 90 ? -0.812 15.344 7.160 1.00 42.50 90 SER A CA 1
ATOM 686 C C . SER A 1 90 ? -0.623 16.846 6.973 1.00 42.50 90 SER A C 1
ATOM 688 O O . SER A 1 90 ? 0.498 17.342 7.039 1.00 42.50 90 SER A O 1
ATOM 690 N N . GLN A 1 91 ? -1.707 17.546 6.631 1.00 34.94 91 GLN A N 1
ATOM 691 C CA . GLN A 1 91 ? -1.751 19.000 6.631 1.00 34.94 91 GLN A CA 1
ATOM 692 C C . GLN A 1 91 ? -1.459 19.416 8.069 1.00 34.94 91 GLN A C 1
ATOM 694 O O . GLN A 1 91 ? -2.203 19.063 8.987 1.0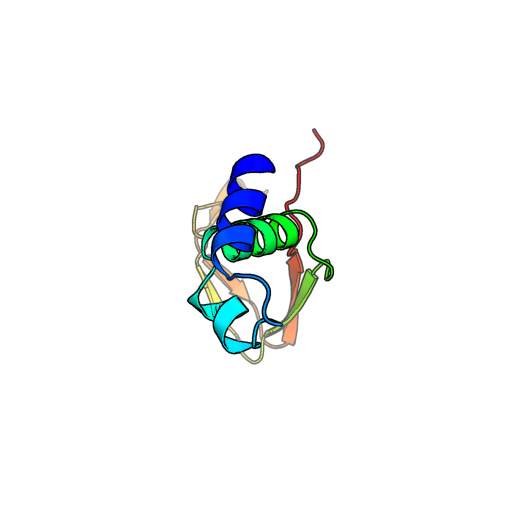0 34.94 91 GLN A O 1
ATOM 699 N N . GLN A 1 92 ? -0.303 20.046 8.233 1.00 36.03 92 GLN A N 1
ATOM 700 C CA . GLN A 1 92 ? 0.178 20.626 9.475 1.00 36.03 92 GLN A CA 1
ATOM 701 C C . GLN A 1 92 ? -0.542 21.947 9.746 1.00 36.03 92 GLN A C 1
ATOM 703 O O . GLN A 1 92 ? -0.858 22.654 8.760 1.00 36.03 92 GLN A O 1
#

Solvent-accessible surface area (backbone atoms only — not comparable to full-atom values): 5783 Å² total; per-residue (Å²): 110,71,69,59,51,52,52,61,56,56,72,69,51,93,63,87,79,53,74,66,50,61,74,75,67,35,71,64,56,49,52,52,52,52,52,46,43,52,72,59,40,94,55,60,56,50,78,48,63,35,90,48,71,46,71,49,73,47,97,62,70,45,72,44,99,87,66,50,77,42,49,65,46,79,42,53,54,68,43,76,46,80,43,71,54,45,73,76,73,76,82,126

Nearest PDB structures (foldseek):
  6z1p-assembly1_Bg  TM=3.451E-01  e=4.430E+00  Tetrahymena thermophila SB210
  6gmx-assembly1_C  TM=2.826E-01  e=4.714E+00  Homo sapiens
  5tuu-assembly1_B  TM=2.022E-01  e=1.855E+00  Homo sapiens
  4w9f-assembly4_L  TM=2.829E-01  e=5.680E+00  Homo sapiens

InterPro domains:
  IPR001128 Cytochrome P450 [PF00067] (3-57)
  IPR036396 Cytochrome P450 superfamily [G3DSA:1.10.630.10] (1-88)
  IPR036396 Cytochrome P450 superfamily [SSF48264] (3-85)